Protein AF-A0A960B5H7-F1 (afdb_monomer)

Foldseek 3Di:
DPPLQWFFKKWFDCLLADPPPPQATEMETEGQDDCLQDAFLADDPSVLVVCVVVVQVVDSYDYGYGYPVADSAALVTFKMATQAGPVPGGPPVVVVCSVVRNRDSVRIHGDDLVRRLVRLVVRLVSLVVQLVVLVVCLPPPVSQVVQDDPNGGSVSNNVSSVCSNVVSVVSNVVSD

pLDDT: mean 91.66, std 9.17, range [38.19, 98.62]

Secondary structure (DSSP, 8-state):
----SEEEEEEEGGGGT-GGG-SSEEEEEEESS-TTTS-TT---HHHHHHHHHHTGGGTTEEEEEEETTS-S--SS---EEEEEETTTEE-HHHHHHHHTT---GGG-B---HHHHHHHHHHHHHHHHHHHHHHHHHTT-HHHHHHS-BTTB-HHHHHHHHHHHHHHHHHHHHTT-

Sequence (176 aa):
MTSRPLSELWVGGDLLDRAEQIEWAVVVVRVDVPADELPYLALHPAVAACESFLRLDKRPIDARWRSQGVPAWDHQVRRVARVWSAKTGPDELLLRHLHNDTVSDTMIETPTTAELLEYLTDGLPRAQRHLSEVLDGYWDADWRRAHRGYGIQPEHHLWRAAEAVRSMREALGGLA

Mean predicted aligned error: 4.27 Å

Structure (mmCIF, N/CA/C/O backbone):
data_AF-A0A960B5H7-F1
#
_entry.id   AF-A0A960B5H7-F1
#
loop_
_atom_site.group_PDB
_atom_site.id
_atom_site.type_symbol
_atom_site.label_atom_id
_atom_site.label_alt_id
_atom_site.label_comp_id
_atom_site.label_asym_id
_atom_site.label_entity_id
_atom_site.label_seq_id
_atom_site.pdbx_PDB_ins_code
_atom_site.Cartn_x
_atom_site.Cartn_y
_atom_site.Cartn_z
_atom_site.occupancy
_atom_site.B_iso_or_equiv
_atom_site.auth_seq_id
_atom_site.auth_comp_id
_atom_site.auth_asym_id
_atom_site.auth_atom_id
_atom_site.pdbx_PDB_model_num
ATOM 1 N N . MET A 1 1 ? 25.076 2.780 12.059 1.00 38.19 1 MET A N 1
ATOM 2 C CA . MET A 1 1 ? 23.747 2.168 12.274 1.00 38.19 1 MET A CA 1
ATOM 3 C C . MET A 1 1 ? 23.039 2.155 10.937 1.00 38.19 1 MET A C 1
ATOM 5 O O . MET A 1 1 ? 22.761 3.222 10.413 1.00 38.19 1 MET A O 1
ATOM 9 N N . THR A 1 2 ? 22.846 0.984 10.341 1.00 44.81 2 THR A N 1
ATOM 10 C CA . THR A 1 2 ? 22.060 0.820 9.113 1.00 44.81 2 THR A CA 1
ATOM 11 C C . THR A 1 2 ? 20.632 1.264 9.415 1.00 44.81 2 THR A C 1
ATOM 13 O O . THR A 1 2 ? 19.969 0.646 10.249 1.00 44.81 2 THR A O 1
ATOM 16 N N . SER A 1 3 ? 20.200 2.379 8.818 1.00 53.12 3 SER A N 1
ATOM 17 C CA . SER A 1 3 ? 18.810 2.834 8.890 1.00 53.12 3 SER A CA 1
ATOM 18 C C . SER A 1 3 ? 17.919 1.671 8.460 1.00 53.12 3 SER A C 1
ATOM 20 O O . SER A 1 3 ? 18.123 1.104 7.386 1.00 53.12 3 SER A O 1
ATOM 22 N N . ARG A 1 4 ? 17.013 1.229 9.335 1.00 67.19 4 ARG A N 1
ATOM 23 C CA . ARG A 1 4 ? 16.067 0.168 8.991 1.00 67.19 4 ARG A CA 1
ATOM 24 C C . ARG A 1 4 ? 15.010 0.815 8.100 1.00 67.19 4 ARG A C 1
ATOM 26 O O . ARG A 1 4 ? 14.369 1.744 8.576 1.00 67.19 4 ARG A O 1
ATOM 33 N N . PRO A 1 5 ? 14.799 0.343 6.860 1.00 84.44 5 PRO A N 1
ATOM 34 C CA . PRO A 1 5 ? 13.867 1.002 5.955 1.00 84.44 5 PRO A CA 1
ATOM 35 C C . PRO A 1 5 ? 12.409 0.862 6.404 1.00 84.44 5 PRO A C 1
ATOM 37 O O . PRO A 1 5 ? 11.555 1.513 5.834 1.00 84.44 5 PRO A O 1
ATOM 40 N N . LEU A 1 6 ? 12.091 0.045 7.412 1.00 91.88 6 LEU A N 1
ATOM 41 C CA . LEU A 1 6 ? 10.744 -0.076 7.965 1.00 91.88 6 LEU A CA 1
ATOM 42 C C . LEU A 1 6 ? 10.362 1.162 8.797 1.00 91.88 6 LEU A C 1
ATOM 44 O O . LEU A 1 6 ? 10.953 1.396 9.853 1.00 91.88 6 LEU A O 1
ATOM 48 N N . SER A 1 7 ? 9.334 1.895 8.367 1.00 93.75 7 SER A N 1
ATOM 49 C CA . SER A 1 7 ? 8.837 3.080 9.073 1.00 93.75 7 SER A CA 1
ATOM 50 C C . SER A 1 7 ? 7.588 2.797 9.904 1.00 93.75 7 SER A C 1
ATOM 52 O O . SER A 1 7 ? 7.521 3.236 11.054 1.00 93.75 7 SER A O 1
ATOM 54 N N . GLU A 1 8 ? 6.627 2.031 9.379 1.00 96.38 8 GLU A N 1
ATOM 55 C CA . GLU A 1 8 ? 5.377 1.695 10.076 1.00 96.38 8 GLU A CA 1
ATOM 56 C C . GLU A 1 8 ? 4.821 0.321 9.673 1.00 96.38 8 GLU A C 1
ATOM 58 O O . GLU A 1 8 ? 5.058 -0.161 8.563 1.00 96.38 8 GLU A O 1
ATOM 63 N N . LEU A 1 9 ? 4.031 -0.277 10.571 1.00 96.38 9 LEU A N 1
ATOM 64 C CA . LEU A 1 9 ? 3.212 -1.458 10.302 1.00 96.38 9 LEU A CA 1
ATOM 65 C C . LEU A 1 9 ? 1.753 -1.158 10.623 1.00 96.38 9 LEU A C 1
ATOM 67 O O . LEU A 1 9 ? 1.427 -0.597 11.673 1.00 96.38 9 LEU A O 1
ATOM 71 N N . TRP A 1 10 ? 0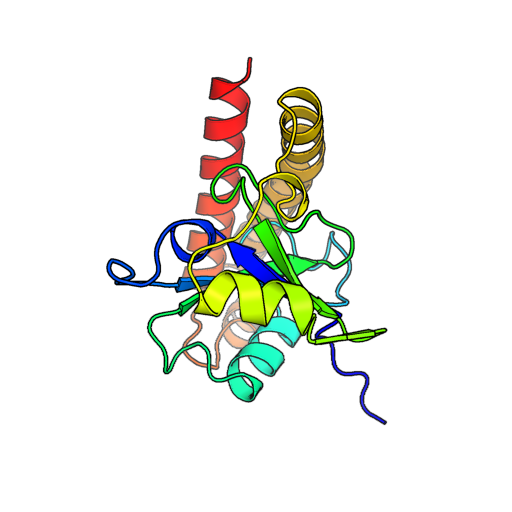.890 -1.590 9.719 1.00 97.56 10 TRP A N 1
ATOM 72 C CA . TRP A 1 10 ? -0.547 -1.408 9.783 1.00 97.56 10 TRP A CA 1
ATOM 73 C C . TRP A 1 10 ? -1.239 -2.739 9.514 1.00 97.56 10 TRP A C 1
ATOM 75 O O . TRP A 1 10 ? -0.715 -3.584 8.789 1.00 97.56 10 TRP A O 1
ATOM 85 N N . VAL A 1 11 ? -2.424 -2.915 10.080 1.00 95.75 11 VAL A N 1
ATOM 86 C CA . VAL A 1 11 ? -3.305 -4.054 9.803 1.00 95.75 11 VAL A CA 1
ATOM 87 C C . VAL A 1 11 ? -4.558 -3.561 9.097 1.00 95.75 11 VAL A C 1
ATOM 89 O O . VAL A 1 11 ? -4.970 -2.422 9.310 1.00 95.75 11 VAL A O 1
ATOM 92 N N . GLY A 1 12 ? -5.154 -4.400 8.258 1.00 93.12 12 GLY A N 1
ATOM 93 C CA . GLY A 1 12 ? -6.392 -4.084 7.553 1.00 93.12 12 GLY A CA 1
ATOM 94 C C . GLY A 1 12 ? -7.246 -5.318 7.294 1.00 93.12 12 GLY A C 1
ATOM 95 O O . GLY A 1 12 ? -6.880 -6.435 7.665 1.00 93.12 12 GLY A O 1
ATOM 96 N N . GLY A 1 13 ? -8.384 -5.101 6.635 1.00 83.19 13 GLY A N 1
ATOM 97 C CA . GLY A 1 13 ? -9.346 -6.163 6.329 1.00 83.19 13 GLY A CA 1
ATOM 98 C C . GLY A 1 13 ? -9.932 -6.794 7.593 1.00 83.19 13 GLY A C 1
ATOM 99 O O . GLY A 1 13 ? -10.134 -6.107 8.594 1.00 83.19 13 GLY A O 1
ATOM 100 N N . ASP A 1 14 ? -10.149 -8.106 7.546 1.00 83.94 14 ASP A N 1
ATOM 101 C CA . ASP A 1 14 ? -10.864 -8.869 8.579 1.00 83.94 14 ASP A CA 1
ATOM 102 C C . ASP A 1 14 ? -10.177 -8.841 9.958 1.00 83.94 14 ASP A C 1
ATOM 104 O O . ASP A 1 14 ? -10.828 -9.062 10.978 1.00 83.94 14 ASP A O 1
ATOM 108 N N . LEU A 1 15 ? -8.880 -8.493 10.015 1.00 87.62 15 LEU A N 1
ATOM 109 C CA . LEU A 1 15 ? -8.152 -8.262 11.272 1.00 87.62 15 LEU A CA 1
ATOM 110 C C . LEU A 1 15 ? -8.742 -7.138 12.124 1.00 87.62 15 LEU A C 1
ATOM 112 O O . LEU A 1 15 ? -8.498 -7.112 13.326 1.00 87.62 15 LEU A O 1
ATOM 116 N N . LEU A 1 16 ? -9.469 -6.200 11.517 1.00 89.81 16 LEU A N 1
ATOM 117 C CA . LEU A 1 16 ? -10.109 -5.097 12.231 1.00 89.81 16 LEU A CA 1
ATOM 118 C C . LEU A 1 16 ? -11.497 -5.458 12.770 1.00 89.81 16 LEU A C 1
ATOM 120 O O . LEU A 1 16 ? -12.045 -4.678 13.545 1.00 89.81 16 LEU A O 1
ATOM 124 N N . ASP A 1 17 ? -12.052 -6.603 12.364 1.00 82.50 17 ASP A N 1
ATOM 125 C CA . ASP A 1 17 ? -13.411 -7.009 12.708 1.00 82.50 17 ASP A CA 1
ATOM 126 C C . ASP A 1 17 ? -13.406 -8.121 13.775 1.00 82.50 17 ASP A C 1
ATOM 128 O O . ASP A 1 17 ? -13.510 -7.816 14.962 1.00 82.50 17 ASP A O 1
ATOM 132 N N . ARG A 1 18 ? -13.291 -9.404 13.394 1.00 69.69 18 ARG A N 1
ATOM 133 C CA . ARG A 1 18 ? -13.278 -10.538 14.342 1.00 69.69 18 ARG A CA 1
ATOM 134 C C . ARG A 1 18 ? -12.198 -11.559 14.011 1.00 69.69 18 ARG A C 1
ATOM 136 O O . ARG A 1 18 ? -12.216 -12.162 12.938 1.00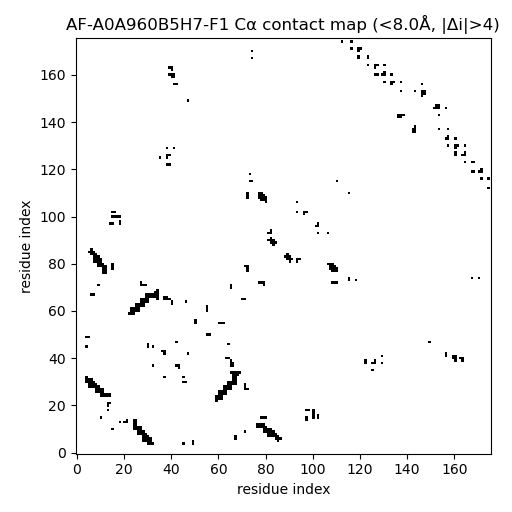 69.69 18 ARG A O 1
ATOM 143 N N . ALA A 1 19 ? -11.317 -11.825 14.974 1.00 64.31 19 ALA A N 1
ATOM 144 C CA . ALA A 1 19 ? -10.147 -12.680 14.782 1.00 64.31 19 ALA A CA 1
ATOM 145 C C . ALA A 1 19 ? -10.465 -14.161 14.480 1.00 64.31 19 ALA A C 1
ATOM 147 O O . ALA A 1 19 ? -9.658 -14.844 13.850 1.00 64.31 19 ALA A O 1
ATOM 148 N N . GLU A 1 20 ? -11.635 -14.668 14.887 1.00 64.75 20 GLU A N 1
ATOM 149 C CA . GLU A 1 20 ? -12.000 -16.092 14.761 1.00 64.75 20 GLU A CA 1
ATOM 150 C C . GLU A 1 20 ? -12.202 -16.585 13.310 1.00 64.75 20 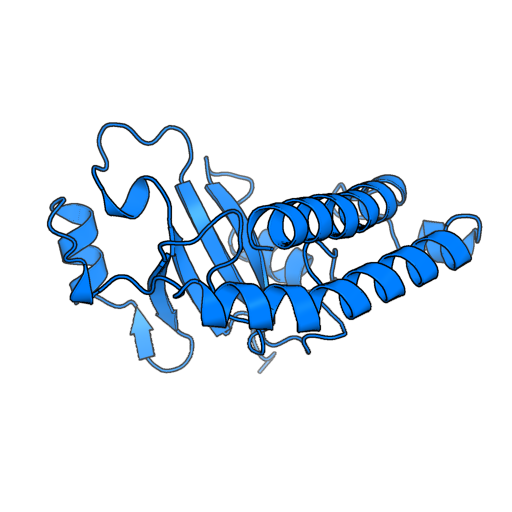GLU A C 1
ATOM 152 O O . GLU A 1 20 ? -12.364 -17.786 13.096 1.00 64.75 20 GLU A O 1
ATOM 157 N N . GLN A 1 21 ? -12.186 -15.696 12.307 1.00 64.19 21 GLN A N 1
ATOM 158 C CA . GLN A 1 21 ? -12.490 -16.025 10.901 1.00 64.19 21 GLN A CA 1
ATOM 159 C C . GLN A 1 21 ? -11.341 -15.748 9.916 1.00 64.19 21 GLN A C 1
ATOM 161 O O . GLN A 1 21 ? -11.541 -15.795 8.704 1.00 64.19 21 GLN A O 1
ATOM 166 N N . ILE A 1 22 ? -10.131 -15.475 10.407 1.00 72.44 22 ILE A N 1
ATOM 167 C CA . ILE A 1 22 ? -9.050 -14.965 9.556 1.00 72.44 22 ILE A CA 1
ATOM 168 C C . ILE A 1 22 ? -8.236 -16.111 8.953 1.00 72.44 22 ILE A C 1
ATOM 170 O O . ILE A 1 22 ? -7.387 -16.710 9.614 1.00 72.44 22 ILE A O 1
ATOM 174 N N . GLU A 1 23 ? -8.463 -16.383 7.668 1.00 79.31 23 GLU A N 1
ATOM 175 C CA . GLU A 1 23 ? -7.615 -17.288 6.882 1.00 79.31 23 GLU A CA 1
ATOM 176 C C . GLU A 1 23 ? -6.290 -16.614 6.489 1.00 79.31 23 GLU A C 1
ATOM 178 O O . GLU A 1 23 ? -5.235 -17.244 6.543 1.00 79.31 23 GLU A O 1
ATOM 183 N N . TRP A 1 24 ? -6.343 -15.321 6.147 1.00 84.31 24 TRP A N 1
ATOM 184 C CA . TRP A 1 24 ? -5.191 -14.501 5.774 1.00 84.31 24 TRP A CA 1
ATOM 185 C C . TRP A 1 24 ? -5.277 -13.110 6.400 1.00 84.31 24 TRP A C 1
ATOM 187 O O . TRP A 1 24 ? -6.274 -12.406 6.271 1.00 84.31 24 TRP A O 1
ATOM 197 N N . ALA A 1 25 ? -4.198 -12.693 7.053 1.00 88.50 25 ALA A N 1
ATOM 198 C CA . ALA A 1 25 ? -4.057 -11.369 7.640 1.00 88.50 25 ALA A CA 1
ATOM 199 C C . ALA A 1 25 ? -3.540 -10.364 6.603 1.00 88.50 25 ALA A C 1
ATOM 201 O O . ALA A 1 25 ? -2.470 -10.570 6.033 1.00 88.50 25 ALA A O 1
ATOM 202 N N . VAL A 1 26 ? -4.232 -9.240 6.403 1.00 93.00 26 VAL A N 1
ATOM 203 C CA . VAL A 1 26 ? -3.705 -8.139 5.582 1.00 93.00 26 VAL A CA 1
ATOM 204 C C . VAL A 1 26 ? -2.839 -7.234 6.449 1.00 93.00 26 VAL A C 1
ATOM 206 O O . VAL A 1 26 ? -3.313 -6.630 7.414 1.00 93.00 26 VAL A O 1
ATOM 209 N N . VAL A 1 27 ? -1.563 -7.118 6.086 1.00 95.06 27 VAL A N 1
ATOM 210 C CA . VAL A 1 27 ? -0.603 -6.237 6.761 1.00 95.06 27 VAL A CA 1
ATOM 211 C C . VAL A 1 27 ? -0.050 -5.252 5.748 1.00 95.06 27 VAL A C 1
ATOM 213 O O . VAL A 1 27 ? 0.547 -5.652 4.750 1.00 95.06 27 VAL A O 1
ATOM 216 N N . VAL A 1 28 ? -0.200 -3.958 6.016 1.00 96.56 28 VAL A N 1
ATOM 217 C CA . VAL A 1 28 ? 0.435 -2.914 5.211 1.00 96.56 28 VAL A CA 1
ATOM 218 C C . VAL A 1 28 ? 1.747 -2.510 5.872 1.00 96.56 28 VAL A C 1
ATOM 220 O O . VAL A 1 28 ? 1.797 -2.140 7.046 1.00 96.56 28 VAL A O 1
ATOM 223 N N . VAL A 1 29 ? 2.826 -2.581 5.100 1.00 95.88 29 VAL A N 1
ATOM 224 C CA . VAL A 1 29 ? 4.184 -2.278 5.542 1.00 95.88 29 VAL A CA 1
ATOM 225 C C . VAL A 1 29 ? 4.661 -1.016 4.840 1.00 95.88 29 VAL A C 1
ATOM 227 O O . VAL A 1 29 ? 4.842 -1.008 3.619 1.00 95.88 29 VAL A O 1
ATOM 230 N N . ARG A 1 30 ? 4.880 0.055 5.609 1.00 95.75 30 ARG A N 1
ATOM 231 C CA . ARG A 1 30 ? 5.425 1.305 5.074 1.00 95.75 30 ARG A CA 1
ATOM 232 C C . ARG A 1 30 ? 6.934 1.318 5.231 1.00 95.75 30 ARG A C 1
ATOM 234 O O . ARG A 1 30 ? 7.462 1.014 6.303 1.00 95.75 30 ARG A O 1
ATOM 241 N N . VAL A 1 31 ? 7.616 1.668 4.147 1.00 95.00 31 VAL A N 1
ATOM 242 C CA . VAL A 1 31 ? 9.071 1.770 4.099 1.00 95.00 31 VAL A CA 1
ATOM 243 C C . VAL A 1 31 ? 9.525 3.177 3.724 1.00 95.00 31 VAL A C 1
ATOM 245 O O . VAL A 1 31 ? 8.864 3.871 2.952 1.00 95.00 31 VAL A O 1
ATOM 248 N N . ASP A 1 32 ? 10.661 3.593 4.269 1.00 92.81 32 ASP A N 1
ATOM 249 C CA . ASP A 1 32 ? 11.349 4.850 3.978 1.00 92.81 32 ASP A CA 1
ATOM 250 C C . ASP A 1 32 ? 12.061 4.765 2.618 1.00 92.81 32 ASP A C 1
ATOM 252 O O . ASP A 1 32 ? 13.280 4.657 2.507 1.00 92.81 32 ASP A O 1
ATOM 256 N N . VAL A 1 33 ? 11.243 4.696 1.570 1.00 92.62 33 VAL A N 1
ATOM 257 C CA . VAL A 1 33 ? 11.625 4.725 0.156 1.00 92.62 33 VAL A CA 1
ATOM 258 C C . VAL A 1 33 ? 10.764 5.800 -0.506 1.00 92.62 33 VAL A C 1
ATOM 260 O O . VAL A 1 33 ? 9.561 5.831 -0.223 1.00 92.62 33 VAL A O 1
ATOM 263 N N . PRO A 1 34 ? 11.308 6.680 -1.363 1.00 91.94 34 PRO A N 1
ATOM 264 C CA . PRO A 1 34 ? 10.514 7.682 -2.0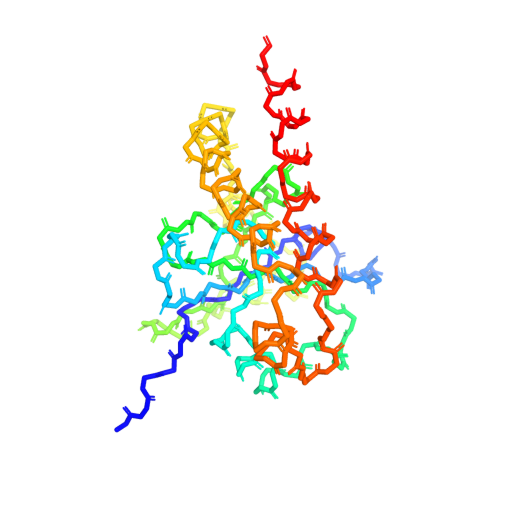70 1.00 91.94 34 PRO A CA 1
ATOM 265 C C . PRO A 1 34 ? 9.351 7.071 -2.864 1.00 91.94 34 PRO A C 1
ATOM 267 O O . PRO A 1 34 ? 9.460 5.979 -3.418 1.00 91.94 34 PRO A O 1
ATOM 270 N N . ALA A 1 35 ? 8.229 7.788 -2.951 1.00 91.06 35 ALA A N 1
ATOM 271 C CA . ALA A 1 35 ? 7.026 7.306 -3.639 1.00 91.06 35 ALA A CA 1
ATOM 272 C C . ALA A 1 35 ? 7.258 6.988 -5.128 1.00 91.06 35 ALA A C 1
ATOM 274 O O . ALA A 1 35 ? 6.631 6.078 -5.661 1.00 91.06 35 ALA A O 1
ATOM 275 N N . ASP A 1 36 ? 8.169 7.710 -5.788 1.00 90.62 36 ASP A N 1
ATOM 276 C CA . ASP A 1 36 ? 8.526 7.461 -7.190 1.00 90.62 36 ASP A CA 1
ATOM 277 C C . ASP A 1 36 ? 9.400 6.211 -7.382 1.00 90.62 36 ASP A C 1
ATOM 279 O O . ASP A 1 36 ? 9.385 5.627 -8.459 1.00 90.62 36 ASP A O 1
ATOM 283 N N . GLU A 1 37 ? 10.111 5.764 -6.342 1.00 92.00 37 GLU A N 1
ATOM 284 C CA . GLU A 1 37 ? 10.932 4.542 -6.367 1.00 92.00 37 GLU A CA 1
ATOM 285 C C . GLU A 1 37 ? 10.140 3.292 -5.949 1.00 92.00 37 GLU A C 1
ATOM 287 O O . GLU A 1 37 ? 10.544 2.163 -6.235 1.00 92.00 37 GLU A O 1
ATOM 292 N N . LEU A 1 38 ? 8.992 3.478 -5.287 1.00 95.62 38 LEU A N 1
ATOM 293 C CA . LEU A 1 38 ? 8.079 2.405 -4.891 1.00 95.62 38 LEU A CA 1
ATOM 294 C C . LEU A 1 38 ? 6.623 2.730 -5.280 1.00 95.62 38 LEU A C 1
ATOM 296 O O . LEU A 1 38 ? 5.774 2.924 -4.399 1.00 95.62 38 LEU A O 1
ATOM 300 N N . PRO A 1 39 ? 6.308 2.785 -6.589 1.00 95.88 39 PRO A N 1
ATOM 301 C CA . PRO A 1 39 ? 4.929 2.897 -7.042 1.00 95.88 39 PRO A CA 1
ATOM 302 C C . PRO A 1 39 ? 4.120 1.642 -6.675 1.00 95.88 39 PRO A C 1
ATOM 304 O O . PRO A 1 39 ? 4.655 0.614 -6.251 1.00 95.88 39 PRO A O 1
ATOM 307 N N . TYR A 1 40 ? 2.794 1.724 -6.812 1.00 96.75 40 TYR A N 1
ATOM 308 C CA . TYR A 1 40 ? 1.879 0.648 -6.422 1.00 96.75 40 TYR A CA 1
ATOM 309 C C . TYR A 1 40 ? 2.290 -0.709 -7.034 1.00 96.75 40 TYR A C 1
ATOM 311 O O . TYR A 1 40 ? 2.516 -0.813 -8.234 1.00 96.75 40 TYR A O 1
ATOM 319 N N . LEU A 1 41 ? 2.403 -1.741 -6.185 1.00 96.12 41 LEU A N 1
ATOM 320 C CA . LEU A 1 41 ? 2.860 -3.115 -6.486 1.00 96.12 41 LEU A CA 1
ATOM 321 C C . LEU A 1 41 ? 4.298 -3.284 -7.008 1.00 96.12 41 LEU A C 1
ATOM 323 O O . LEU A 1 41 ? 4.703 -4.435 -7.214 1.00 96.12 41 LEU A O 1
ATOM 327 N N . ALA A 1 42 ? 5.077 -2.213 -7.155 1.00 95.38 42 ALA A N 1
ATOM 328 C CA . ALA A 1 42 ? 6.465 -2.305 -7.590 1.00 95.38 42 ALA A CA 1
ATOM 329 C C . ALA A 1 42 ? 7.314 -3.153 -6.631 1.00 95.38 42 ALA A C 1
ATOM 331 O O . ALA A 1 42 ? 7.081 -3.210 -5.420 1.00 95.38 42 ALA A O 1
ATOM 332 N N . LEU A 1 43 ? 8.312 -3.826 -7.196 1.00 92.75 43 LEU A N 1
ATOM 333 C CA . LEU A 1 43 ? 9.309 -4.576 -6.440 1.00 92.75 43 LEU A CA 1
ATOM 334 C C . LEU A 1 43 ? 10.527 -3.685 -6.217 1.00 92.75 43 LEU A C 1
ATOM 336 O O . LEU A 1 43 ? 11.014 -3.064 -7.158 1.00 92.75 43 LEU A O 1
ATOM 340 N N . HIS A 1 44 ? 11.034 -3.656 -4.986 1.00 91.25 44 HIS A N 1
ATOM 341 C CA . HIS A 1 44 ? 12.159 -2.804 -4.610 1.00 91.25 44 HIS A CA 1
ATOM 342 C C . HIS A 1 44 ? 13.141 -3.553 -3.691 1.00 91.25 44 HIS A C 1
ATOM 344 O O . HIS A 1 44 ? 12.695 -4.281 -2.797 1.00 91.25 44 HIS A O 1
ATOM 350 N N . PRO A 1 45 ? 14.470 -3.372 -3.824 1.00 86.44 45 PRO A N 1
ATOM 351 C CA . PRO A 1 45 ? 15.451 -4.073 -2.988 1.00 86.44 45 PRO A CA 1
ATOM 352 C C . PRO A 1 45 ? 15.258 -3.862 -1.479 1.00 86.44 45 PRO A C 1
ATOM 354 O O . PRO A 1 45 ? 15.414 -4.798 -0.697 1.00 86.44 45 PRO A O 1
ATOM 357 N N . ALA A 1 46 ? 14.862 -2.654 -1.058 1.00 86.06 46 ALA A N 1
ATOM 358 C CA . ALA A 1 46 ? 14.572 -2.375 0.353 1.00 86.06 46 ALA A CA 1
ATOM 359 C C . ALA A 1 46 ? 13.370 -3.182 0.880 1.00 86.06 46 ALA A C 1
ATOM 361 O O . ALA A 1 46 ? 13.379 -3.611 2.032 1.00 86.06 46 ALA A O 1
ATOM 362 N N . VAL A 1 47 ? 12.369 -3.433 0.027 1.00 89.75 47 VAL A N 1
ATOM 363 C CA . VAL A 1 47 ? 11.217 -4.284 0.353 1.00 89.75 47 VAL A CA 1
ATOM 364 C C . VAL A 1 47 ? 11.667 -5.731 0.534 1.00 89.75 47 VAL A C 1
ATOM 366 O O . VAL A 1 47 ? 11.378 -6.315 1.572 1.00 89.75 47 VAL A O 1
ATOM 369 N N . ALA A 1 48 ? 12.459 -6.273 -0.396 1.00 85.12 48 ALA A N 1
ATOM 370 C CA . ALA A 1 48 ? 12.982 -7.639 -0.289 1.00 85.12 48 ALA A CA 1
ATOM 371 C C . ALA A 1 48 ? 13.836 -7.845 0.981 1.00 85.12 48 ALA A C 1
ATOM 373 O O . ALA A 1 48 ? 13.733 -8.872 1.656 1.00 85.12 48 ALA A O 1
ATOM 374 N N . ALA A 1 49 ? 14.647 -6.848 1.354 1.00 82.88 49 ALA A N 1
ATOM 375 C CA . ALA A 1 49 ? 15.422 -6.878 2.593 1.00 82.88 49 ALA A CA 1
ATOM 376 C C . ALA A 1 49 ? 14.523 -6.881 3.846 1.00 82.88 49 ALA A C 1
ATOM 378 O O . ALA A 1 49 ? 14.761 -7.660 4.774 1.00 82.88 49 ALA A O 1
ATOM 379 N N . CYS A 1 50 ? 13.476 -6.048 3.872 1.00 86.88 50 CYS A N 1
ATOM 380 C CA . CYS A 1 50 ? 12.484 -6.048 4.950 1.00 86.88 50 CYS A CA 1
ATOM 381 C C . CYS A 1 50 ? 11.717 -7.369 5.028 1.00 86.88 50 CYS A C 1
ATOM 383 O O . CYS A 1 50 ? 11.531 -7.899 6.121 1.00 86.88 50 CYS A O 1
ATOM 385 N N . GLU A 1 51 ? 11.286 -7.911 3.892 1.00 86.12 51 GLU A N 1
ATOM 386 C CA . GLU A 1 51 ? 10.537 -9.163 3.813 1.00 86.12 51 GLU A CA 1
ATOM 387 C C . GLU A 1 51 ? 11.341 -10.324 4.402 1.00 86.12 51 GLU A C 1
ATOM 389 O O . GLU A 1 51 ? 10.842 -11.043 5.269 1.00 86.12 51 GLU A O 1
ATOM 394 N N . SER A 1 52 ? 12.626 -10.432 4.044 1.00 83.31 52 SER A N 1
ATOM 395 C CA . SER A 1 52 ? 13.525 -11.441 4.612 1.00 83.31 52 SER A CA 1
ATOM 396 C C . SER A 1 52 ? 13.697 -11.302 6.128 1.00 83.31 52 SER A C 1
ATOM 398 O O . SER A 1 52 ? 13.860 -12.312 6.815 1.00 83.31 52 SER A O 1
ATOM 400 N N . PHE A 1 53 ? 13.702 -10.076 6.657 1.00 84.38 53 PHE A N 1
ATOM 401 C CA . PHE A 1 53 ? 13.854 -9.825 8.091 1.00 84.38 53 PHE A CA 1
ATOM 402 C C . PHE A 1 53 ? 12.567 -10.127 8.869 1.00 84.38 53 PHE A C 1
ATOM 404 O O . PHE A 1 53 ? 12.616 -10.759 9.924 1.00 84.38 53 PHE A O 1
ATOM 411 N N . LEU A 1 54 ? 11.417 -9.699 8.343 1.00 86.75 54 LEU A N 1
ATOM 412 C CA . LEU A 1 54 ? 10.109 -9.874 8.977 1.00 86.75 54 LEU A CA 1
ATOM 413 C C . LEU A 1 54 ? 9.551 -11.293 8.802 1.00 86.75 54 LEU A C 1
ATOM 415 O O . LEU A 1 54 ? 8.708 -11.713 9.593 1.00 86.75 54 LEU A O 1
ATOM 419 N N . ARG A 1 55 ? 10.034 -12.040 7.798 1.00 87.44 55 ARG A N 1
ATOM 420 C CA . ARG A 1 55 ? 9.609 -13.412 7.472 1.00 87.44 55 ARG A CA 1
ATOM 421 C C . ARG A 1 55 ? 8.093 -13.527 7.272 1.00 87.44 55 ARG A C 1
ATOM 423 O O . ARG A 1 55 ? 7.482 -14.516 7.688 1.00 87.44 55 ARG A O 1
ATOM 430 N N . LEU A 1 56 ? 7.487 -12.495 6.678 1.00 84.12 56 LEU A N 1
ATOM 431 C CA . LEU A 1 56 ? 6.038 -12.437 6.436 1.00 84.12 56 LEU A CA 1
ATOM 432 C C . LEU A 1 56 ? 5.589 -13.554 5.487 1.00 84.12 56 LEU A C 1
ATOM 434 O O . LEU A 1 56 ? 4.522 -14.124 5.680 1.00 84.12 56 LEU A O 1
ATOM 438 N N . ASP A 1 57 ? 6.465 -13.963 4.569 1.00 79.69 57 ASP A N 1
ATOM 439 C CA . ASP A 1 57 ? 6.293 -15.091 3.649 1.00 79.69 57 ASP A CA 1
ATOM 440 C C . ASP A 1 57 ? 6.151 -16.461 4.347 1.00 79.69 57 ASP A C 1
ATOM 442 O O . ASP A 1 57 ? 5.815 -17.460 3.710 1.00 79.69 57 ASP A O 1
ATOM 446 N N . LYS A 1 58 ? 6.439 -16.547 5.654 1.00 84.81 58 LYS A N 1
ATOM 447 C CA . LYS A 1 58 ? 6.299 -17.770 6.469 1.00 84.81 58 LYS A CA 1
ATOM 448 C C . LYS A 1 58 ? 5.035 -17.786 7.325 1.00 84.81 58 LYS A C 1
ATOM 450 O O . LYS A 1 58 ? 4.909 -18.637 8.211 1.00 84.81 58 LYS A O 1
ATOM 455 N N . ARG A 1 59 ? 4.125 -16.840 7.108 1.00 84.81 59 ARG A N 1
ATOM 456 C CA . ARG A 1 59 ? 2.866 -16.677 7.840 1.00 84.81 59 ARG A CA 1
ATOM 457 C C . ARG A 1 59 ? 1.715 -16.528 6.841 1.00 84.81 59 ARG A C 1
ATOM 459 O O . ARG A 1 59 ? 1.974 -16.149 5.702 1.00 84.81 59 ARG A O 1
ATOM 466 N N . PRO A 1 60 ? 0.461 -16.794 7.245 1.00 87.75 60 PRO A N 1
ATOM 467 C CA . PRO A 1 60 ? -0.710 -16.489 6.428 1.00 87.75 60 PRO A CA 1
ATOM 468 C C . PRO A 1 60 ? -0.963 -14.971 6.419 1.00 87.75 60 PRO A C 1
ATOM 470 O O . PRO A 1 60 ? -1.955 -14.480 6.950 1.00 87.75 60 PRO A O 1
ATOM 473 N N . ILE A 1 61 ? 0.004 -14.210 5.905 1.00 90.06 61 ILE A N 1
ATOM 474 C CA . ILE A 1 61 ? -0.010 -12.752 5.844 1.00 90.06 61 ILE A CA 1
ATOM 475 C C . ILE A 1 61 ? 0.096 -12.332 4.384 1.00 90.06 61 ILE A C 1
ATOM 477 O O . ILE A 1 61 ? 1.057 -12.669 3.695 1.00 90.06 61 ILE A O 1
ATOM 481 N N . ASP A 1 62 ? -0.870 -11.539 3.944 1.00 91.25 62 ASP A N 1
ATOM 482 C CA . ASP A 1 62 ? -0.801 -10.794 2.699 1.00 91.25 62 ASP A CA 1
ATOM 483 C C . ASP A 1 62 ? -0.154 -9.427 2.969 1.00 91.25 62 ASP A C 1
ATOM 485 O O . ASP A 1 62 ? -0.787 -8.485 3.459 1.00 91.25 62 ASP A O 1
ATOM 489 N N . ALA A 1 63 ? 1.153 -9.348 2.710 1.00 92.62 63 ALA A N 1
ATOM 490 C CA . ALA A 1 63 ? 1.953 -8.153 2.947 1.00 92.62 63 ALA A CA 1
ATOM 491 C C . ALA A 1 63 ? 1.834 -7.156 1.781 1.00 92.62 63 ALA A C 1
ATOM 493 O O . ALA A 1 63 ? 2.251 -7.418 0.648 1.00 92.62 63 ALA A O 1
ATOM 494 N N . ARG A 1 64 ? 1.326 -5.959 2.075 1.00 94.12 64 ARG A N 1
ATOM 495 C CA . ARG A 1 64 ? 1.171 -4.856 1.121 1.00 94.12 64 ARG A CA 1
ATOM 496 C C . ARG A 1 64 ? 2.223 -3.783 1.390 1.00 94.12 64 ARG A C 1
ATOM 498 O O . ARG A 1 64 ? 2.184 -3.096 2.402 1.00 94.12 64 ARG A O 1
ATOM 505 N N . TRP A 1 65 ? 3.173 -3.626 0.475 1.00 94.75 65 TRP A N 1
ATOM 506 C CA . TRP A 1 65 ? 4.298 -2.699 0.637 1.00 94.75 65 TRP A CA 1
ATOM 507 C C . TRP A 1 65 ? 3.985 -1.307 0.086 1.00 94.75 65 TRP A C 1
ATOM 509 O O . TRP A 1 65 ? 3.445 -1.177 -1.018 1.00 94.75 65 TRP A O 1
ATOM 519 N N . ARG A 1 66 ? 4.328 -0.261 0.843 1.00 95.25 66 ARG A N 1
ATOM 520 C CA . ARG A 1 66 ? 4.058 1.142 0.491 1.00 95.25 66 ARG A CA 1
ATOM 521 C C . ARG A 1 66 ? 5.229 2.044 0.864 1.00 95.25 66 ARG A C 1
ATOM 523 O O . ARG A 1 66 ? 5.936 1.795 1.835 1.00 95.25 66 ARG A O 1
ATOM 530 N N . SER A 1 67 ? 5.400 3.126 0.115 1.00 95.06 67 SER A N 1
ATOM 531 C CA . SER A 1 67 ? 6.291 4.219 0.510 1.00 95.06 67 SER A CA 1
ATOM 532 C C . SER A 1 67 ? 5.724 4.960 1.729 1.00 95.06 67 SER A C 1
ATOM 534 O O . SER A 1 67 ? 4.511 5.123 1.864 1.00 95.06 67 SER A O 1
ATOM 536 N N . GLN A 1 68 ? 6.593 5.482 2.595 1.00 92.19 68 GLN A N 1
ATOM 537 C CA . GLN A 1 68 ? 6.221 6.384 3.688 1.00 92.19 68 GLN A CA 1
ATOM 538 C C . GLN A 1 68 ? 5.596 7.705 3.192 1.00 92.19 68 GLN A C 1
ATOM 540 O O . GLN A 1 68 ? 4.944 8.402 3.962 1.00 92.19 68 GLN A O 1
ATOM 545 N N . GLY A 1 69 ? 5.763 8.069 1.919 1.00 90.69 69 GLY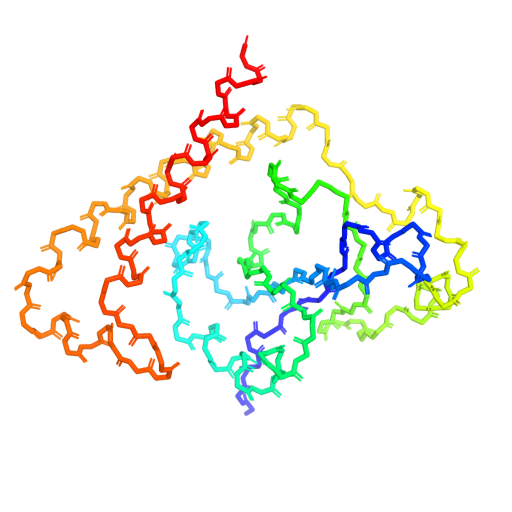 A N 1
ATOM 546 C CA . GLY A 1 69 ? 5.091 9.232 1.330 1.00 90.69 69 GLY A CA 1
ATOM 547 C C . GLY A 1 69 ? 3.645 8.968 0.901 1.00 90.69 69 GLY A C 1
ATOM 548 O O . GLY A 1 69 ? 2.955 9.898 0.505 1.00 90.69 69 GLY A O 1
ATOM 549 N N . VAL A 1 70 ? 3.189 7.714 0.958 1.00 94.50 70 VAL A N 1
ATOM 550 C CA . VAL A 1 70 ? 1.885 7.267 0.445 1.00 94.50 70 VAL A CA 1
ATOM 551 C C . VAL A 1 70 ? 1.009 6.792 1.610 1.00 94.50 70 VAL A C 1
ATOM 553 O O . VAL A 1 70 ? 1.569 6.227 2.559 1.00 94.50 70 VAL A O 1
ATOM 556 N N . PRO A 1 71 ? -0.324 6.999 1.583 1.00 96.44 71 PRO A N 1
ATOM 557 C CA . PRO A 1 71 ? -1.224 6.473 2.609 1.00 96.44 71 PRO A CA 1
ATOM 558 C C . PRO A 1 71 ? -1.081 4.960 2.829 1.00 96.44 71 PRO A C 1
ATOM 560 O O . PRO A 1 71 ? -0.628 4.220 1.951 1.00 96.44 71 PRO A O 1
ATOM 563 N N . ALA A 1 72 ? -1.446 4.499 4.028 1.00 96.81 72 ALA A N 1
ATOM 564 C CA . ALA A 1 72 ? -1.448 3.071 4.355 1.00 96.81 72 ALA A CA 1
ATOM 565 C C . ALA A 1 72 ? -2.633 2.328 3.712 1.00 96.81 72 ALA A C 1
ATOM 567 O O . ALA A 1 72 ? -2.551 1.125 3.481 1.00 96.81 72 ALA A O 1
ATOM 568 N N . TRP A 1 73 ? -3.718 3.034 3.409 1.00 96.75 73 TRP A N 1
ATOM 569 C CA . TRP 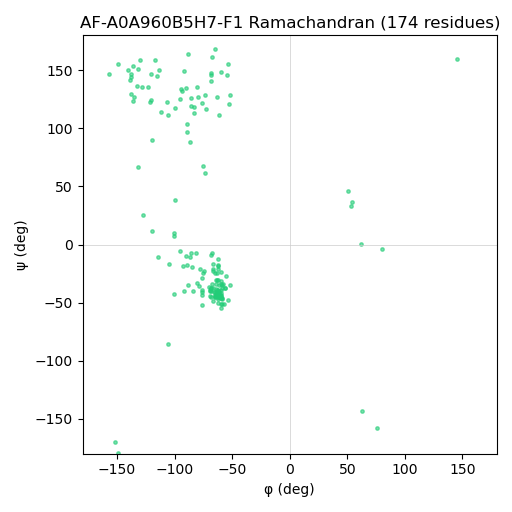A 1 73 ? -4.855 2.503 2.668 1.00 96.75 73 TRP A CA 1
ATOM 570 C C . TRP A 1 73 ? -4.669 2.661 1.152 1.00 96.75 73 TRP A C 1
ATOM 572 O O . TRP A 1 73 ? -3.843 3.439 0.675 1.00 96.75 73 TRP A O 1
ATOM 582 N N . ASP A 1 74 ? -5.467 1.924 0.385 1.00 96.06 74 ASP A N 1
ATOM 583 C CA . ASP A 1 74 ? -5.634 2.082 -1.060 1.00 96.06 74 ASP A CA 1
ATOM 584 C C . ASP A 1 74 ? -7.042 1.629 -1.497 1.00 96.06 74 ASP A C 1
ATOM 586 O O . ASP A 1 74 ? -7.928 1.389 -0.674 1.00 96.06 74 ASP A O 1
ATOM 590 N N . HIS A 1 75 ? -7.280 1.516 -2.805 1.00 95.75 75 HIS A N 1
ATOM 591 C CA . HIS A 1 75 ? -8.576 1.108 -3.352 1.00 95.75 75 HIS A CA 1
ATOM 592 C C . HIS A 1 75 ? -8.972 -0.342 -3.031 1.00 95.75 75 HIS A C 1
ATOM 594 O O . HIS A 1 75 ? -10.170 -0.632 -3.066 1.00 95.75 75 HIS A O 1
ATOM 600 N N . GLN A 1 76 ? -8.011 -1.221 -2.724 1.00 94.56 76 GLN A N 1
ATOM 601 C CA . GLN A 1 76 ? -8.203 -2.617 -2.307 1.00 94.56 76 GLN A CA 1
ATOM 602 C C . GLN A 1 76 ? -8.298 -2.754 -0.779 1.00 94.56 76 GLN A C 1
ATOM 604 O O . GLN A 1 76 ? -9.121 -3.519 -0.286 1.00 94.56 76 GLN A O 1
ATOM 609 N N . VAL A 1 77 ? -7.482 -2.011 -0.025 1.00 94.75 77 VAL A N 1
ATOM 610 C CA . VAL A 1 77 ? -7.421 -2.056 1.444 1.00 94.75 77 VAL A CA 1
ATOM 611 C C . VAL A 1 77 ? -7.761 -0.678 2.001 1.00 94.75 77 VAL A C 1
ATOM 613 O O . VAL A 1 77 ? -6.888 0.163 2.183 1.00 94.75 77 VAL A O 1
ATOM 616 N N . ARG A 1 78 ? -9.049 -0.432 2.257 1.00 94.94 78 ARG A N 1
ATOM 617 C CA . ARG A 1 78 ? -9.542 0.902 2.648 1.00 94.94 78 ARG A CA 1
ATOM 618 C C . ARG A 1 78 ? -9.511 1.158 4.151 1.00 94.94 78 ARG A C 1
ATOM 620 O O . ARG A 1 78 ? -9.285 2.283 4.556 1.00 94.94 78 ARG A O 1
ATOM 627 N N . ARG A 1 79 ? -9.759 0.134 4.968 1.00 95.31 79 ARG A N 1
ATOM 628 C CA . ARG A 1 79 ? -9.779 0.237 6.434 1.00 95.31 79 ARG A CA 1
ATOM 629 C C . ARG A 1 79 ? -8.451 -0.267 6.976 1.00 95.31 79 ARG A C 1
ATOM 631 O O . ARG A 1 79 ? -8.132 -1.441 6.774 1.00 95.31 79 ARG A O 1
ATOM 638 N N . VAL A 1 80 ? -7.690 0.603 7.635 1.00 97.19 80 VAL A N 1
ATOM 639 C CA . VAL A 1 80 ? -6.375 0.264 8.197 1.00 97.19 80 VAL A CA 1
ATOM 640 C C . VAL A 1 80 ? -6.179 0.863 9.586 1.00 97.19 80 VAL A C 1
ATOM 642 O O . VAL A 1 80 ? -6.652 1.956 9.868 1.00 97.19 80 VAL A O 1
ATOM 645 N N . ALA A 1 81 ? -5.445 0.174 10.457 1.00 97.38 81 ALA A N 1
ATOM 646 C CA . ALA A 1 81 ? -5.057 0.688 11.771 1.00 97.38 81 ALA A CA 1
ATOM 647 C C . ALA A 1 81 ? -3.561 0.460 12.023 1.00 97.38 81 ALA A C 1
ATOM 649 O O . ALA A 1 81 ? -3.023 -0.610 11.721 1.00 97.38 81 ALA A O 1
ATOM 650 N N . ARG A 1 82 ? -2.865 1.470 12.559 1.00 97.69 82 ARG A N 1
ATOM 651 C CA . ARG A 1 82 ? -1.410 1.421 12.762 1.00 97.69 82 ARG A CA 1
ATOM 652 C C . ARG A 1 82 ? -1.061 0.706 14.058 1.00 97.69 82 ARG A C 1
ATOM 654 O O . ARG A 1 82 ? -1.272 1.245 15.135 1.00 97.69 82 ARG A O 1
ATOM 661 N N . VAL A 1 83 ? -0.432 -0.459 13.953 1.00 97.00 83 VAL A N 1
ATOM 662 C CA . VAL A 1 83 ? -0.033 -1.274 15.114 1.00 97.00 83 VAL A CA 1
ATOM 663 C C . VAL A 1 83 ? 1.385 -0.988 15.595 1.00 97.00 83 VAL A C 1
ATOM 665 O O . VAL A 1 83 ? 1.734 -1.338 16.720 1.00 97.00 83 VAL A O 1
ATOM 668 N N . TRP A 1 84 ? 2.224 -0.369 14.762 1.00 97.06 84 TRP A N 1
ATOM 669 C CA . TRP A 1 84 ? 3.605 -0.051 15.123 1.00 97.06 84 TRP A CA 1
ATOM 670 C C . TRP A 1 84 ? 4.169 1.099 14.281 1.00 97.06 84 TRP A C 1
ATOM 672 O O . TRP A 1 84 ? 3.873 1.215 13.090 1.00 97.06 84 TRP A O 1
ATOM 682 N N . SER A 1 85 ? 5.043 1.917 14.877 1.00 96.00 85 SER A N 1
ATOM 683 C CA . SER A 1 85 ? 5.885 2.871 14.144 1.00 96.00 85 SER A CA 1
ATOM 684 C C . SER A 1 85 ? 7.325 2.878 14.654 1.00 96.00 85 SER A C 1
ATOM 686 O O . SER A 1 85 ? 7.585 2.638 15.833 1.00 96.00 85 SER A O 1
ATOM 688 N N . ALA A 1 86 ? 8.272 3.255 13.797 1.00 93.31 86 ALA A N 1
ATOM 689 C CA . ALA A 1 86 ? 9.673 3.417 14.182 1.00 93.31 86 ALA A CA 1
ATOM 690 C C . ALA A 1 86 ? 9.886 4.526 15.231 1.00 93.31 86 ALA A C 1
ATOM 692 O O . ALA A 1 86 ? 10.868 4.493 15.970 1.00 93.31 86 ALA A O 1
ATOM 693 N N . LYS A 1 87 ? 8.976 5.509 15.300 1.00 92.38 87 LYS A N 1
ATOM 694 C CA . LYS A 1 87 ? 9.074 6.659 16.214 1.00 92.38 87 LYS A CA 1
ATOM 695 C C . LYS A 1 87 ? 8.541 6.351 17.610 1.00 92.38 87 LYS A C 1
ATOM 697 O O . LYS A 1 87 ? 9.108 6.820 18.589 1.00 92.38 87 LYS A O 1
ATOM 702 N N . THR A 1 88 ? 7.436 5.613 17.692 1.00 94.50 88 THR A N 1
ATOM 703 C CA . THR A 1 88 ? 6.688 5.399 18.943 1.00 94.50 88 THR A CA 1
ATOM 704 C C . THR A 1 88 ? 6.710 3.954 19.427 1.00 94.50 88 THR A C 1
ATOM 706 O O . THR A 1 88 ? 6.305 3.697 20.553 1.00 94.50 88 THR A O 1
ATOM 709 N N . GLY A 1 89 ? 7.186 3.014 18.609 1.00 95.62 89 GLY A N 1
ATOM 710 C CA . GLY A 1 89 ? 7.090 1.588 18.899 1.00 95.62 89 GLY A CA 1
ATOM 711 C C . GLY A 1 89 ? 5.670 1.041 18.676 1.00 95.62 89 GLY A C 1
ATOM 712 O O . GLY A 1 89 ? 4.918 1.617 17.881 1.00 95.62 89 GLY A O 1
ATOM 713 N N . PRO A 1 90 ? 5.324 -0.094 19.312 1.00 97.38 90 PRO A N 1
ATOM 714 C CA . PRO A 1 90 ? 4.011 -0.722 19.180 1.00 97.38 90 PRO A CA 1
ATOM 715 C C . PRO A 1 90 ? 2.901 0.116 19.824 1.00 97.38 90 PRO A C 1
ATOM 717 O O . PRO A 1 90 ? 3.104 0.748 20.861 1.00 97.38 90 PRO A O 1
ATOM 720 N N . ASP A 1 91 ? 1.710 0.080 19.230 1.00 97.31 91 ASP A N 1
ATOM 721 C CA . ASP A 1 91 ? 0.496 0.617 19.842 1.00 97.31 91 ASP A CA 1
ATOM 722 C C . ASP A 1 91 ? -0.152 -0.450 20.740 1.00 97.31 91 ASP A C 1
ATOM 724 O O . ASP A 1 91 ? -0.997 -1.242 20.320 1.00 97.31 91 ASP A O 1
ATOM 728 N N . GLU A 1 92 ? 0.272 -0.482 22.004 1.00 97.12 92 GLU A N 1
ATOM 729 C CA . GLU A 1 92 ? -0.214 -1.440 23.009 1.00 97.12 92 GLU A CA 1
ATOM 730 C C . GLU A 1 92 ? -1.717 -1.304 23.307 1.00 97.12 92 GLU A C 1
ATOM 732 O O . GLU A 1 92 ? -2.342 -2.222 23.847 1.00 97.12 92 GLU A O 1
ATOM 737 N N . LEU A 1 93 ? -2.327 -0.149 23.022 1.00 95.31 93 LEU A N 1
ATOM 738 C CA . LEU A 1 93 ? -3.768 0.015 23.180 1.00 95.31 93 LEU A CA 1
ATOM 739 C C . LEU A 1 93 ? -4.492 -0.686 22.033 1.00 95.31 93 LEU A C 1
ATOM 741 O O . LEU A 1 93 ? -5.335 -1.545 22.293 1.00 95.31 93 LEU A O 1
ATOM 745 N N . LEU A 1 94 ? -4.117 -0.388 20.789 1.00 95.56 94 LEU A N 1
ATOM 746 C CA . LEU A 1 94 ? -4.708 -1.028 19.617 1.00 95.56 94 LEU A CA 1
ATOM 747 C C . LEU A 1 94 ? -4.509 -2.549 19.641 1.00 95.56 94 LEU A C 1
ATOM 749 O O . LEU A 1 94 ? -5.459 -3.285 19.396 1.00 95.56 94 LEU A O 1
ATOM 753 N N . LEU A 1 95 ? -3.317 -3.036 20.000 1.00 94.94 95 LEU A N 1
ATOM 754 C CA . LEU A 1 95 ? -3.048 -4.477 20.103 1.00 94.94 95 LEU A CA 1
ATOM 755 C C . LEU A 1 95 ? -3.968 -5.174 21.115 1.00 94.94 95 LEU A C 1
ATOM 757 O O . LEU A 1 95 ? -4.441 -6.281 20.857 1.00 94.94 95 LEU A O 1
ATOM 761 N N . ARG A 1 96 ? -4.284 -4.521 22.242 1.00 94.69 96 ARG A N 1
ATOM 762 C CA . ARG A 1 96 ? -5.269 -5.039 23.203 1.00 94.69 96 ARG A CA 1
ATOM 763 C C . ARG A 1 96 ? -6.686 -5.029 22.636 1.00 94.69 96 ARG A C 1
ATOM 765 O O . ARG A 1 96 ? -7.433 -5.962 22.910 1.00 94.69 96 ARG A O 1
ATOM 772 N N . HIS A 1 97 ? -7.067 -4.017 21.860 1.00 93.81 97 HIS A N 1
ATOM 773 C CA . HIS A 1 97 ? -8.386 -3.982 21.223 1.00 93.81 97 HIS A CA 1
ATOM 774 C C . HIS A 1 97 ? -8.540 -5.046 20.137 1.00 93.81 97 HIS A C 1
ATOM 776 O O . HIS A 1 97 ? -9.579 -5.698 20.092 1.00 93.81 97 HIS A O 1
ATOM 782 N N . LEU A 1 98 ? -7.493 -5.276 19.340 1.00 91.56 98 LEU A N 1
ATOM 783 C CA . LEU A 1 98 ? -7.425 -6.366 18.363 1.00 91.56 98 LEU A CA 1
ATOM 784 C C . LEU A 1 98 ? -7.538 -7.732 19.046 1.00 91.56 98 LEU A C 1
ATOM 786 O O . LEU A 1 98 ? -8.297 -8.579 18.603 1.00 91.56 98 LEU A O 1
ATOM 790 N N . HIS A 1 99 ? -6.825 -7.941 20.157 1.00 89.88 99 HIS A N 1
ATOM 791 C CA . HIS A 1 99 ? -6.882 -9.209 20.889 1.00 89.88 99 HIS A CA 1
ATOM 792 C C . HIS A 1 99 ? -8.266 -9.514 21.483 1.00 89.88 99 HIS A C 1
ATOM 794 O O . HIS A 1 99 ? -8.622 -10.677 21.631 1.00 89.88 99 HIS A O 1
ATOM 800 N N . ASN A 1 100 ? -9.023 -8.477 21.850 1.00 90.81 100 ASN A N 1
ATOM 801 C CA . ASN A 1 100 ? -10.327 -8.614 22.498 1.00 90.81 100 ASN A CA 1
ATOM 802 C C . ASN A 1 100 ? -11.512 -8.414 21.534 1.00 90.81 100 ASN A C 1
ATOM 804 O O . ASN A 1 100 ? -12.635 -8.309 22.017 1.00 90.81 100 ASN A O 1
ATOM 808 N N . ASP A 1 101 ? -11.284 -8.290 20.219 1.00 89.19 101 ASP A N 1
ATOM 809 C CA . ASP A 1 101 ? -12.311 -7.969 19.210 1.00 89.19 101 ASP A CA 1
ATOM 810 C C . ASP A 1 101 ? -13.157 -6.723 19.572 1.00 89.19 101 ASP A C 1
ATOM 812 O O . ASP A 1 101 ? -14.388 -6.716 19.511 1.00 89.19 101 ASP A O 1
ATOM 816 N N . THR A 1 102 ? -12.490 -5.648 20.008 1.00 91.25 102 THR A N 1
ATOM 817 C CA . THR A 1 102 ? -13.125 -4.388 20.462 1.00 91.25 102 THR A CA 1
ATOM 818 C C . THR A 1 102 ? -12.569 -3.154 19.749 1.00 91.25 102 THR A C 1
ATOM 820 O O . THR A 1 102 ? -12.577 -2.055 20.309 1.00 91.25 102 THR A O 1
ATOM 823 N N . VAL A 1 103 ? -12.034 -3.320 18.537 1.00 92.19 103 VAL A N 1
ATOM 824 C CA . VAL A 1 103 ? -11.533 -2.196 17.737 1.00 92.19 103 VAL A CA 1
ATOM 825 C C . VAL A 1 103 ? -12.692 -1.256 17.407 1.00 92.19 103 VAL A C 1
ATOM 827 O O . VAL A 1 103 ? -13.735 -1.671 16.911 1.00 92.19 103 VAL A O 1
ATOM 830 N N . SER A 1 104 ? -12.509 0.024 17.720 1.00 91.06 104 SER A N 1
ATOM 831 C CA . SER A 1 104 ? -13.463 1.089 17.403 1.00 91.06 104 SER A CA 1
ATOM 832 C C . SER A 1 104 ? -13.119 1.720 16.057 1.00 91.06 104 SER A C 1
ATOM 834 O O . SER A 1 104 ? -11.939 1.877 15.742 1.00 91.06 104 SER A O 1
ATOM 836 N N . ASP A 1 105 ? -14.125 2.203 15.324 1.00 90.31 105 ASP A N 1
ATOM 837 C CA . ASP A 1 105 ? -13.930 2.954 14.074 1.00 90.31 105 ASP A CA 1
ATOM 838 C C . ASP A 1 105 ? -13.025 4.182 14.250 1.00 90.31 105 ASP A C 1
ATOM 840 O O . ASP A 1 105 ? -12.312 4.571 13.334 1.00 90.31 105 ASP A O 1
ATOM 844 N N . THR A 1 106 ? -12.965 4.763 15.450 1.00 92.88 106 THR A N 1
ATOM 845 C CA . THR A 1 106 ? -12.061 5.886 15.758 1.00 92.88 106 THR A CA 1
ATOM 846 C C . THR A 1 106 ? -10.575 5.514 15.728 1.00 92.88 106 THR A C 1
ATOM 848 O O . THR A 1 106 ? -9.729 6.404 15.733 1.00 92.88 106 THR A O 1
ATOM 851 N N . MET A 1 107 ? -10.245 4.220 15.769 1.00 94.31 107 MET A N 1
ATOM 852 C CA . MET A 1 107 ? -8.876 3.697 15.665 1.00 94.31 107 MET A CA 1
ATOM 853 C C . MET A 1 107 ? -8.520 3.282 14.232 1.00 94.31 107 MET A C 1
ATOM 855 O O . MET A 1 107 ? -7.381 2.893 13.974 1.00 94.31 107 MET A O 1
ATOM 859 N N . ILE A 1 108 ? -9.493 3.338 13.319 1.00 95.81 108 ILE A N 1
ATOM 860 C CA . ILE A 1 108 ? -9.371 2.886 11.941 1.00 95.81 108 ILE A CA 1
ATOM 861 C C . ILE A 1 108 ? -9.304 4.111 11.035 1.00 95.81 108 ILE A C 1
ATOM 863 O O . ILE A 1 108 ? -10.209 4.940 10.993 1.00 95.81 108 ILE A O 1
ATOM 867 N N . GLU A 1 109 ? -8.235 4.198 10.259 1.00 96.38 109 GLU A N 1
ATOM 868 C CA . GLU A 1 109 ? -8.144 5.132 9.152 1.00 96.38 109 GLU A CA 1
ATOM 869 C C . GLU A 1 109 ? -8.903 4.557 7.952 1.00 96.38 109 GLU A C 1
ATOM 871 O O . GLU A 1 109 ? -8.686 3.409 7.551 1.00 96.38 109 GLU A O 1
ATOM 876 N N . THR A 1 110 ? -9.820 5.355 7.403 1.00 95.69 110 THR A N 1
ATOM 8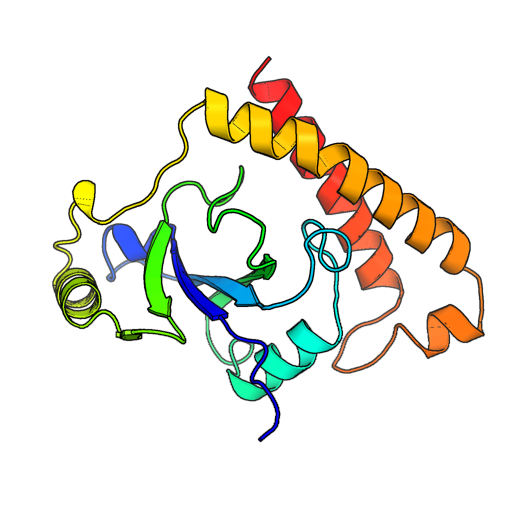77 C CA . THR A 1 110 ? -10.602 5.024 6.209 1.00 95.69 110 THR A CA 1
ATOM 878 C C . THR A 1 110 ? -10.632 6.241 5.290 1.00 95.69 110 THR A C 1
ATOM 880 O O . THR A 1 110 ? -11.032 7.309 5.757 1.00 95.69 110 THR A O 1
ATOM 883 N N . PRO A 1 111 ? -10.254 6.114 4.005 1.00 97.00 111 PRO A N 1
ATOM 884 C CA . PRO A 1 111 ? -10.306 7.232 3.084 1.00 97.00 111 PRO A CA 1
ATOM 885 C C . PRO A 1 111 ? -11.747 7.624 2.796 1.00 97.00 111 PRO A C 1
ATOM 887 O O . PRO A 1 111 ? -12.622 6.781 2.567 1.00 97.00 111 PRO A O 1
ATOM 890 N N . THR A 1 112 ? -11.974 8.924 2.705 1.00 97.00 112 THR A N 1
ATOM 891 C CA . THR A 1 112 ? -13.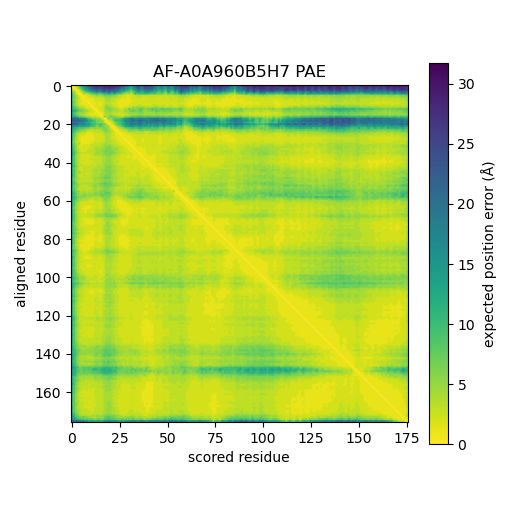137 9.465 2.012 1.00 97.00 112 THR A CA 1
ATOM 892 C C . THR A 1 112 ? -13.036 9.189 0.508 1.00 97.00 112 THR A C 1
ATOM 894 O O . THR A 1 112 ? -11.961 8.951 -0.046 1.00 97.00 112 THR A O 1
ATOM 897 N N . THR A 1 113 ? -14.167 9.269 -0.196 1.00 96.88 113 THR A N 1
ATOM 898 C CA . THR A 1 113 ? -14.191 9.156 -1.664 1.00 96.88 113 THR A CA 1
ATOM 899 C C . THR A 1 113 ? -13.277 10.179 -2.343 1.00 96.88 113 THR A C 1
ATOM 901 O O . THR A 1 113 ? -12.634 9.853 -3.337 1.00 96.88 113 THR A O 1
ATOM 904 N N . ALA A 1 114 ? -13.197 11.400 -1.804 1.00 97.31 114 ALA A N 1
ATOM 905 C CA . ALA A 1 114 ? -12.367 12.467 -2.358 1.00 97.31 114 ALA A CA 1
ATOM 906 C C . ALA A 1 114 ? -10.867 12.170 -2.200 1.00 97.31 114 ALA A C 1
ATOM 908 O O . ALA A 1 114 ? -10.126 12.284 -3.172 1.00 97.31 114 ALA A O 1
ATOM 909 N N . GLU A 1 115 ? -10.436 11.711 -1.021 1.00 97.88 115 GLU A N 1
ATOM 910 C CA . GLU A 1 115 ? -9.041 11.309 -0.783 1.00 97.88 115 GLU A CA 1
ATOM 911 C C . GLU A 1 115 ? -8.645 10.115 -1.656 1.00 97.88 115 GLU A C 1
ATOM 913 O O . GLU A 1 115 ? -7.544 10.076 -2.204 1.00 97.88 115 GLU A O 1
ATOM 918 N N . LEU A 1 116 ? -9.552 9.147 -1.837 1.00 97.75 116 LEU A N 1
ATOM 919 C CA . LEU A 1 116 ? -9.296 8.010 -2.716 1.00 97.75 116 LEU A CA 1
ATOM 920 C C . LEU A 1 116 ? -9.155 8.443 -4.183 1.00 97.75 116 LEU A C 1
ATOM 922 O O . LEU A 1 116 ? -8.283 7.937 -4.891 1.00 97.75 116 LEU A O 1
ATOM 926 N N . LEU A 1 117 ? -9.990 9.382 -4.636 1.00 98.00 117 LEU A N 1
ATOM 927 C CA . LEU A 1 117 ? -9.907 9.952 -5.979 1.00 98.00 117 LEU A CA 1
ATOM 928 C C . LEU A 1 117 ? -8.578 10.688 -6.196 1.00 98.00 117 LEU A C 1
ATOM 930 O O . LEU A 1 117 ? -7.936 10.486 -7.228 1.00 98.00 117 LEU A O 1
ATOM 934 N N . GLU A 1 118 ? -8.153 11.502 -5.229 1.00 97.25 118 GLU A N 1
ATOM 935 C CA . GLU A 1 118 ? -6.864 12.202 -5.252 1.00 97.25 118 GLU A CA 1
ATOM 936 C C . GLU A 1 118 ? -5.699 11.204 -5.323 1.00 97.25 118 GLU A C 1
ATOM 938 O O . GLU A 1 118 ? -4.891 11.262 -6.251 1.00 97.25 118 GLU A O 1
ATOM 943 N N . TYR A 1 119 ? -5.684 10.205 -4.433 1.00 96.75 119 TYR A N 1
ATOM 944 C CA . TYR A 1 119 ? -4.679 9.138 -4.420 1.00 96.75 119 TYR A CA 1
ATOM 945 C C . TYR A 1 119 ? -4.553 8.426 -5.776 1.00 96.75 119 TYR A C 1
ATOM 947 O O . TYR A 1 119 ? -3.445 8.220 -6.280 1.00 96.75 119 TYR A O 1
ATOM 955 N N . LEU A 1 120 ? -5.681 8.042 -6.382 1.00 97.88 120 LEU A N 1
ATOM 956 C CA . LEU A 1 120 ? -5.690 7.331 -7.662 1.00 97.88 120 LEU A CA 1
ATOM 957 C C . LEU A 1 120 ? -5.248 8.230 -8.820 1.00 97.88 120 LEU A C 1
ATOM 959 O O . LEU A 1 120 ? -4.496 7.775 -9.685 1.00 97.88 120 LEU A O 1
ATOM 963 N N . THR A 1 121 ? -5.682 9.491 -8.824 1.00 97.38 121 THR A N 1
ATOM 964 C CA . THR A 1 121 ? -5.334 10.473 -9.862 1.00 97.38 121 THR A CA 1
ATOM 965 C C . THR A 1 121 ? -3.836 10.775 -9.859 1.00 97.38 121 THR A C 1
ATOM 967 O O . THR A 1 121 ? -3.216 10.796 -10.923 1.00 97.38 121 THR A O 1
ATOM 970 N N . ASP A 1 122 ? -3.233 10.909 -8.678 1.00 95.50 122 ASP A N 1
ATOM 971 C CA . ASP A 1 122 ? -1.804 11.192 -8.522 1.00 95.50 122 ASP A CA 1
ATOM 972 C C . ASP A 1 122 ? -0.920 9.954 -8.708 1.00 95.50 122 ASP A C 1
ATOM 974 O O . ASP A 1 122 ? 0.201 10.032 -9.227 1.00 95.50 122 ASP A O 1
ATOM 978 N N . GLY A 1 123 ? -1.398 8.792 -8.265 1.00 96.44 123 GLY A N 1
ATOM 979 C CA . GLY A 1 123 ? -0.631 7.553 -8.292 1.00 96.44 123 GLY A CA 1
ATOM 980 C C . GLY A 1 123 ? -0.629 6.860 -9.657 1.00 96.44 123 GLY A C 1
ATOM 981 O O . GLY A 1 123 ? 0.384 6.266 -10.038 1.00 96.44 123 GLY A O 1
ATOM 982 N N . LEU A 1 124 ? -1.716 6.958 -10.432 1.00 97.81 124 LEU A N 1
ATOM 983 C CA . LEU A 1 124 ? -1.829 6.276 -11.724 1.00 97.81 124 LEU A CA 1
ATOM 984 C C . LEU A 1 124 ? -0.736 6.696 -12.732 1.00 97.81 124 LEU A C 1
ATOM 986 O O . LEU A 1 124 ? -0.144 5.803 -13.345 1.00 97.81 124 LEU A O 1
ATOM 990 N N . PRO A 1 125 ? -0.388 7.989 -12.900 1.00 97.75 125 PRO A N 1
ATOM 991 C CA . PRO A 1 125 ? 0.730 8.392 -13.755 1.00 97.75 125 PRO A CA 1
ATOM 992 C C . PRO A 1 125 ? 2.078 7.788 -13.333 1.00 97.75 125 PRO A C 1
ATOM 994 O O . PRO A 1 125 ? 2.891 7.446 -14.193 1.00 97.75 125 PRO A O 1
ATOM 997 N N . ARG A 1 126 ? 2.323 7.608 -12.025 1.00 96.75 126 ARG A N 1
ATOM 998 C CA . ARG A 1 126 ? 3.554 6.973 -11.515 1.00 96.75 126 ARG A CA 1
ATOM 999 C C . ARG A 1 126 ? 3.586 5.484 -11.852 1.00 96.75 126 ARG A C 1
ATOM 1001 O O . ARG A 1 126 ? 4.596 4.996 -12.349 1.00 96.75 126 ARG A O 1
ATOM 1008 N N . ALA A 1 127 ? 2.468 4.781 -11.660 1.00 97.75 127 ALA A N 1
ATOM 1009 C CA . ALA A 1 127 ? 2.340 3.375 -12.046 1.00 97.75 127 ALA A CA 1
ATOM 1010 C C . ALA A 1 127 ? 2.514 3.177 -13.564 1.00 97.75 127 ALA A C 1
ATOM 1012 O O . ALA A 1 127 ? 3.179 2.237 -13.993 1.00 97.75 127 ALA A O 1
ATOM 1013 N N . GLN A 1 128 ? 1.969 4.085 -14.382 1.00 98.56 128 GLN A N 1
ATOM 1014 C CA . GLN A 1 128 ? 2.137 4.060 -15.839 1.00 98.56 128 GLN A CA 1
ATOM 1015 C C . GLN A 1 128 ? 3.591 4.274 -16.257 1.00 98.56 128 GLN A C 1
ATOM 1017 O O . GLN A 1 128 ? 4.090 3.525 -17.090 1.00 98.56 128 GLN A O 1
ATOM 1022 N N . ARG A 1 129 ? 4.277 5.258 -15.662 1.00 98.12 129 ARG A N 1
ATOM 1023 C CA . ARG A 1 129 ? 5.704 5.492 -15.915 1.00 98.12 129 ARG A CA 1
ATOM 1024 C C . ARG A 1 129 ? 6.535 4.260 -15.566 1.00 98.12 129 ARG A C 1
ATOM 1026 O O . ARG A 1 129 ? 7.328 3.824 -16.390 1.00 98.12 129 ARG A O 1
ATOM 1033 N N . HIS A 1 130 ? 6.284 3.662 -14.403 1.00 97.62 130 HIS A N 1
ATOM 1034 C CA . HIS A 1 130 ? 6.981 2.452 -13.980 1.00 97.62 130 HIS A CA 1
ATOM 1035 C C . HIS A 1 130 ? 6.750 1.272 -14.934 1.00 97.62 130 HIS A C 1
ATOM 1037 O O . HIS A 1 130 ? 7.689 0.559 -15.277 1.00 97.62 130 HIS A O 1
ATOM 1043 N N . LEU A 1 131 ? 5.515 1.074 -15.410 1.00 98.31 131 LEU A N 1
ATOM 1044 C CA . LEU A 1 131 ? 5.233 0.054 -16.421 1.00 98.31 131 LEU A CA 1
ATOM 1045 C C . LEU A 1 131 ? 6.016 0.308 -17.716 1.00 98.31 131 LEU A C 1
ATOM 1047 O O . LEU A 1 131 ? 6.582 -0.637 -18.259 1.00 98.31 131 LEU A O 1
ATOM 1051 N N . SER A 1 132 ? 6.082 1.555 -18.190 1.00 98.25 132 SER A N 1
ATOM 1052 C CA . SER A 1 132 ? 6.888 1.905 -19.366 1.00 98.25 132 SER A CA 1
ATOM 1053 C C . SER A 1 132 ? 8.371 1.590 -19.154 1.00 98.25 132 SER A C 1
ATOM 1055 O O . SER A 1 132 ? 8.967 0.929 -19.994 1.00 98.25 132 SER A O 1
ATOM 1057 N N . GLU A 1 133 ? 8.945 1.958 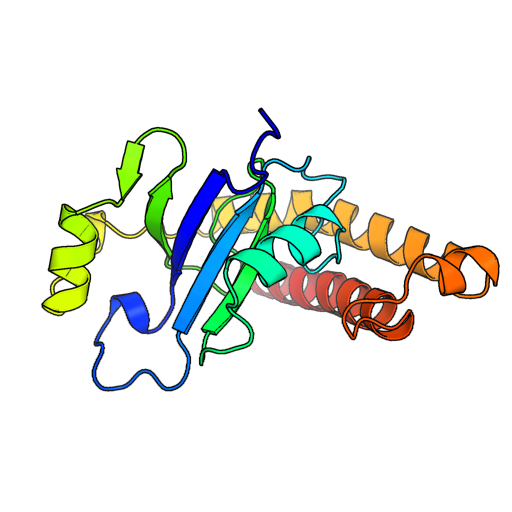-18.006 1.00 96.81 133 GLU A N 1
ATOM 1058 C CA . GLU A 1 133 ? 10.345 1.655 -17.667 1.00 96.81 133 GLU A CA 1
ATOM 1059 C C . GLU A 1 133 ? 10.628 0.145 -17.650 1.00 96.81 133 GLU A C 1
ATOM 1061 O O . GLU A 1 133 ? 11.653 -0.310 -18.162 1.00 96.81 133 GLU A O 1
ATOM 1066 N N . VAL A 1 134 ? 9.708 -0.651 -17.090 1.00 97.19 134 VAL A N 1
ATOM 1067 C CA . VAL A 1 134 ? 9.825 -2.114 -17.099 1.00 97.19 134 VAL A CA 1
ATOM 1068 C C . VAL A 1 134 ? 9.762 -2.647 -18.526 1.00 97.19 134 VAL A C 1
ATOM 1070 O O . VAL A 1 134 ? 10.575 -3.494 -18.873 1.00 97.19 134 VAL A O 1
ATOM 1073 N N . LEU A 1 135 ? 8.835 -2.165 -19.359 1.00 97.75 135 LEU A N 1
ATOM 1074 C CA . LEU A 1 135 ? 8.705 -2.594 -20.756 1.00 97.75 135 LEU A CA 1
ATOM 1075 C C . LEU A 1 135 ? 9.948 -2.254 -21.586 1.00 97.75 135 LEU A C 1
ATOM 1077 O O . LEU A 1 135 ? 10.415 -3.108 -22.342 1.00 97.75 135 LEU A O 1
ATOM 1081 N N . ASP A 1 136 ? 10.498 -1.054 -21.406 1.00 97.44 136 ASP A N 1
ATOM 1082 C CA . ASP A 1 136 ? 11.698 -0.589 -22.103 1.00 97.44 136 ASP A CA 1
ATOM 1083 C C . ASP A 1 136 ? 12.929 -1.432 -21.724 1.00 97.44 136 ASP A C 1
ATOM 1085 O O . ASP A 1 136 ? 13.745 -1.770 -22.582 1.00 97.44 136 ASP A O 1
ATOM 1089 N N . GLY A 1 137 ? 13.046 -1.823 -20.449 1.00 96.50 137 GLY A N 1
ATOM 1090 C CA . GLY A 1 137 ? 14.146 -2.652 -19.945 1.00 96.50 137 GLY A CA 1
ATOM 1091 C C . GLY A 1 137 ? 13.956 -4.164 -20.109 1.00 96.50 137 GLY A C 1
ATOM 1092 O O . GLY A 1 137 ? 14.929 -4.912 -20.058 1.00 96.50 137 GLY A O 1
ATOM 1093 N N . TYR A 1 138 ? 12.731 -4.653 -20.314 1.00 95.25 138 TYR A N 1
ATOM 1094 C CA . TYR A 1 138 ? 12.392 -6.074 -20.149 1.00 95.25 138 TYR A CA 1
ATOM 1095 C C . TYR A 1 138 ? 13.205 -7.036 -21.027 1.00 95.25 138 TYR A C 1
ATOM 1097 O O . TYR A 1 138 ? 13.478 -8.174 -20.622 1.00 95.25 138 TYR A O 1
ATOM 1105 N N . TRP A 1 139 ? 13.568 -6.596 -22.234 1.00 94.94 139 TRP A N 1
ATOM 1106 C CA . TRP A 1 139 ? 14.338 -7.382 -23.200 1.00 94.94 139 TRP A CA 1
ATOM 1107 C C . TRP A 1 139 ? 15.854 -7.209 -23.065 1.00 94.94 139 TRP A C 1
ATOM 1109 O O . TRP A 1 139 ? 16.602 -7.982 -23.666 1.00 94.94 139 TRP A O 1
ATOM 1119 N N . ASP A 1 140 ? 16.316 -6.252 -22.260 1.00 97.44 140 ASP A N 1
ATOM 1120 C CA . ASP A 1 140 ? 17.736 -6.037 -22.009 1.00 97.44 140 ASP A CA 1
ATOM 1121 C C . ASP A 1 140 ? 18.311 -7.139 -21.102 1.00 97.44 140 ASP A C 1
ATOM 1123 O O . ASP A 1 140 ? 17.783 -7.468 -20.034 1.00 97.44 140 ASP A O 1
ATOM 1127 N N . ALA A 1 141 ? 19.411 -7.755 -21.540 1.00 95.38 141 ALA A N 1
ATOM 1128 C CA . ALA A 1 141 ? 19.990 -8.908 -20.856 1.00 95.38 141 ALA A CA 1
ATOM 1129 C C . ALA A 1 141 ? 20.577 -8.554 -19.479 1.00 95.38 141 ALA A C 1
ATOM 1131 O O . ALA A 1 141 ? 20.519 -9.380 -18.559 1.00 95.38 141 ALA A O 1
ATOM 1132 N N . ASP A 1 142 ? 21.133 -7.352 -19.327 1.00 96.25 142 ASP A N 1
ATOM 1133 C CA . ASP A 1 142 ? 21.720 -6.895 -18.071 1.00 96.25 142 ASP A CA 1
ATOM 1134 C C . ASP A 1 142 ? 20.621 -6.500 -17.082 1.00 96.25 142 ASP A C 1
ATOM 1136 O O . ASP A 1 142 ? 20.668 -6.915 -15.919 1.00 96.25 142 ASP A O 1
ATOM 1140 N N . TRP A 1 143 ? 19.568 -5.836 -17.560 1.00 95.31 143 TRP A N 1
ATOM 1141 C CA . TRP A 1 143 ? 18.362 -5.545 -16.795 1.00 95.31 143 TRP A CA 1
ATOM 1142 C C . TRP A 1 143 ? 17.732 -6.831 -16.259 1.00 95.31 143 TRP A C 1
ATOM 1144 O O . TRP A 1 143 ? 17.548 -6.963 -15.048 1.00 95.31 143 TRP A O 1
ATOM 1154 N N . ARG A 1 144 ? 17.495 -7.837 -17.111 1.00 95.12 144 ARG A N 1
ATOM 1155 C CA . ARG A 1 144 ? 16.935 -9.134 -16.680 1.00 95.12 144 ARG A CA 1
ATOM 1156 C C . ARG A 1 144 ? 17.820 -9.845 -15.658 1.00 95.12 144 ARG A C 1
ATOM 1158 O O . ARG A 1 144 ? 17.314 -10.540 -14.776 1.00 95.12 144 ARG A O 1
ATOM 1165 N N . ARG A 1 145 ? 19.147 -9.704 -15.766 1.00 93.50 145 ARG A N 1
ATOM 1166 C CA . ARG A 1 145 ? 20.091 -10.278 -14.795 1.00 93.50 145 ARG A CA 1
ATOM 1167 C C . ARG A 1 145 ? 20.030 -9.556 -13.449 1.00 93.50 145 ARG A C 1
ATOM 1169 O O . ARG A 1 145 ? 20.178 -10.227 -12.431 1.00 93.50 145 ARG A O 1
ATOM 1176 N N . ALA A 1 146 ? 19.824 -8.242 -13.447 1.00 91.31 146 ALA A N 1
ATOM 1177 C CA . ALA A 1 146 ? 19.696 -7.431 -12.239 1.00 91.31 146 ALA A CA 1
ATOM 1178 C C . ALA A 1 146 ? 18.325 -7.583 -11.550 1.00 91.31 146 ALA A C 1
ATOM 1180 O O . ALA A 1 146 ? 18.243 -7.489 -10.329 1.00 91.31 146 ALA A O 1
ATOM 1181 N N . HIS A 1 147 ? 17.267 -7.881 -12.309 1.00 90.88 147 HIS A N 1
ATOM 1182 C CA . HIS A 1 147 ? 15.879 -7.970 -11.829 1.00 90.88 147 HIS A CA 1
ATOM 1183 C C . HIS A 1 147 ? 15.421 -9.419 -11.582 1.00 90.88 147 HIS A C 1
ATOM 1185 O O . HIS A 1 147 ? 14.285 -9.804 -11.863 1.00 90.88 147 HIS A O 1
ATOM 1191 N N . ARG A 1 148 ? 16.330 -10.245 -11.051 1.00 88.31 148 ARG A N 1
ATOM 1192 C CA . ARG A 1 148 ? 16.046 -11.605 -10.571 1.00 88.31 148 ARG A CA 1
ATOM 1193 C C . ARG A 1 148 ? 16.771 -11.871 -9.253 1.00 88.31 148 ARG A C 1
ATOM 1195 O O . ARG A 1 148 ? 17.906 -11.437 -9.071 1.00 88.31 148 ARG A O 1
ATOM 1202 N N . GLY A 1 149 ? 16.153 -12.629 -8.352 1.00 84.44 149 GLY A N 1
ATOM 1203 C CA . GLY A 1 149 ? 16.718 -12.953 -7.035 1.00 84.44 149 GLY A CA 1
ATOM 1204 C C . GLY A 1 149 ? 15.645 -13.058 -5.956 1.00 84.44 149 GLY A C 1
ATOM 1205 O O . GLY A 1 149 ? 14.545 -12.561 -6.140 1.00 84.44 149 GLY A O 1
ATOM 1206 N N . TYR A 1 150 ? 15.929 -13.735 -4.838 1.00 79.00 150 TYR A N 1
ATOM 1207 C CA . TYR A 1 150 ? 14.951 -13.941 -3.750 1.00 79.00 150 TYR A CA 1
ATOM 1208 C C . TYR A 1 150 ? 13.606 -14.545 -4.214 1.00 79.00 150 TYR A C 1
ATOM 1210 O O . TYR A 1 150 ? 12.551 -14.218 -3.688 1.00 79.00 150 TYR A O 1
ATOM 1218 N N . GLY A 1 151 ? 13.628 -15.411 -5.236 1.00 82.50 151 GLY A N 1
ATOM 1219 C CA . GLY A 1 151 ? 12.412 -15.976 -5.841 1.00 82.50 151 GLY A CA 1
ATOM 1220 C C . GLY A 1 151 ? 11.696 -15.047 -6.832 1.00 82.50 151 GLY A C 1
ATOM 1221 O O . GLY A 1 151 ? 10.744 -15.474 -7.481 1.00 82.50 151 GLY A O 1
ATOM 1222 N N . ILE A 1 152 ? 12.171 -13.812 -7.010 1.00 88.44 152 ILE A N 1
ATOM 1223 C CA . ILE A 1 152 ? 11.686 -12.866 -8.014 1.00 88.44 152 ILE A CA 1
ATOM 1224 C C . ILE A 1 152 ? 12.307 -13.185 -9.377 1.00 88.44 152 ILE A C 1
ATOM 1226 O O . ILE A 1 152 ? 13.513 -13.431 -9.475 1.00 88.44 152 ILE A O 1
ATOM 1230 N N . GLN A 1 153 ? 11.475 -13.157 -10.418 1.00 92.88 153 GLN A N 1
ATOM 1231 C CA . GLN A 1 153 ? 11.876 -13.243 -11.820 1.00 92.88 153 GLN A CA 1
ATOM 1232 C C . GLN A 1 153 ? 11.504 -11.947 -12.559 1.00 92.88 153 GLN A C 1
ATOM 1234 O O . GLN A 1 153 ? 10.586 -11.250 -12.113 1.00 92.88 153 GLN A O 1
ATOM 1239 N N . PRO A 1 154 ? 12.146 -11.634 -13.700 1.00 93.88 154 PRO A N 1
ATOM 1240 C CA . PRO A 1 154 ? 11.818 -10.456 -14.508 1.00 93.88 154 PRO A CA 1
ATOM 1241 C C . PRO A 1 154 ? 10.325 -10.349 -14.857 1.00 93.88 154 PRO A C 1
ATOM 1243 O O . PRO A 1 154 ? 9.750 -9.262 -14.864 1.00 93.88 154 PRO A O 1
ATOM 1246 N N . GLU A 1 155 ? 9.664 -11.484 -15.078 1.00 96.31 155 GLU A N 1
ATOM 1247 C CA . GLU A 1 155 ? 8.234 -11.586 -15.380 1.00 96.31 155 GLU A CA 1
ATOM 1248 C C . GLU A 1 155 ? 7.358 -11.069 -14.228 1.00 96.31 155 GLU A C 1
ATOM 1250 O O . GLU A 1 155 ? 6.285 -10.518 -14.470 1.00 96.31 155 GLU A O 1
ATOM 1255 N N . HIS A 1 156 ? 7.814 -11.183 -12.974 1.00 95.62 156 HIS A N 1
ATOM 1256 C CA . HIS A 1 156 ? 7.087 -10.641 -11.825 1.00 95.62 156 HIS A CA 1
ATOM 1257 C C . HIS A 1 156 ? 7.048 -9.111 -11.852 1.00 95.62 156 HIS A C 1
ATOM 1259 O O . HIS A 1 156 ? 6.022 -8.538 -11.496 1.00 95.62 156 HIS A O 1
ATOM 1265 N N . HIS A 1 157 ? 8.124 -8.445 -12.289 1.00 96.00 157 HIS A N 1
ATOM 1266 C CA . HIS A 1 157 ? 8.130 -6.987 -12.441 1.00 96.00 157 HIS A CA 1
ATOM 1267 C C . HIS A 1 157 ? 7.092 -6.550 -13.477 1.00 96.00 157 HIS A C 1
ATOM 1269 O O . HIS A 1 157 ? 6.274 -5.676 -13.198 1.00 96.00 157 HIS A O 1
ATOM 1275 N N . LEU A 1 158 ? 7.072 -7.219 -14.635 1.00 97.31 158 LEU A N 1
ATOM 1276 C CA . LEU A 1 158 ? 6.117 -6.934 -15.704 1.00 97.31 158 LEU A CA 1
ATOM 1277 C C . LEU A 1 158 ? 4.670 -7.169 -15.255 1.00 97.31 158 LEU A C 1
ATOM 1279 O O . LEU A 1 158 ? 3.830 -6.282 -15.402 1.00 97.31 158 LEU A O 1
ATOM 1283 N N . TRP A 1 159 ? 4.385 -8.338 -14.672 1.00 97.81 159 TRP A N 1
ATOM 1284 C CA . TRP A 1 159 ? 3.043 -8.686 -14.203 1.00 97.81 159 TRP A CA 1
ATOM 1285 C C . TRP A 1 159 ? 2.527 -7.690 -13.165 1.00 97.81 159 TRP A C 1
ATOM 1287 O O . TRP A 1 159 ? 1.410 -7.192 -13.281 1.00 97.81 159 TRP A O 1
ATOM 1297 N N . ARG A 1 160 ? 3.350 -7.352 -12.167 1.00 97.62 160 ARG A N 1
ATOM 1298 C CA . ARG A 1 160 ? 2.946 -6.446 -11.086 1.00 97.62 160 ARG A CA 1
ATOM 1299 C C . ARG A 1 160 ? 2.762 -5.010 -11.565 1.00 97.62 160 ARG A C 1
ATOM 1301 O O . ARG A 1 160 ? 1.805 -4.372 -11.140 1.00 97.62 160 ARG A O 1
ATOM 1308 N N . ALA A 1 161 ? 3.620 -4.516 -12.459 1.00 98.12 161 ALA A N 1
ATOM 1309 C CA . ALA A 1 161 ? 3.469 -3.180 -13.032 1.00 98.12 161 ALA A CA 1
ATOM 1310 C C . ALA A 1 161 ? 2.205 -3.074 -13.907 1.00 98.12 161 ALA A C 1
ATOM 1312 O O . ALA A 1 161 ? 1.469 -2.090 -13.823 1.00 98.12 161 ALA A O 1
ATOM 1313 N N . ALA A 1 162 ? 1.907 -4.109 -14.701 1.00 98.50 162 ALA A N 1
ATOM 1314 C CA . ALA A 1 162 ? 0.684 -4.164 -15.499 1.00 98.50 162 ALA A CA 1
ATOM 1315 C C . ALA A 1 162 ? -0.569 -4.218 -14.610 1.00 98.50 162 ALA A C 1
ATOM 1317 O O . ALA A 1 162 ? -1.517 -3.458 -14.825 1.00 98.50 162 ALA A O 1
ATOM 1318 N N . GLU A 1 163 ? -0.547 -5.063 -13.576 1.00 98.56 163 GLU A N 1
ATOM 1319 C CA . GLU A 1 163 ? -1.633 -5.188 -12.604 1.00 98.56 163 GLU A CA 1
ATOM 1320 C C . GLU A 1 163 ? -1.868 -3.885 -11.836 1.00 98.56 163 GLU A C 1
ATOM 1322 O O . GLU A 1 163 ? -3.015 -3.491 -11.631 1.00 98.56 163 GLU A O 1
ATOM 1327 N N . ALA A 1 164 ? -0.803 -3.165 -11.476 1.00 98.06 164 ALA A N 1
ATOM 1328 C CA . ALA A 1 164 ? -0.913 -1.872 -10.815 1.00 98.06 164 ALA A CA 1
ATOM 1329 C C . ALA A 1 164 ? -1.703 -0.866 -11.656 1.00 98.06 164 ALA A C 1
ATOM 1331 O O . ALA A 1 164 ? -2.677 -0.281 -11.182 1.00 98.06 164 ALA A O 1
ATOM 1332 N N . VAL A 1 165 ? -1.319 -0.705 -12.926 1.00 98.62 165 VAL A N 1
ATOM 1333 C CA . VAL A 1 165 ? -2.001 0.207 -13.851 1.00 98.62 165 VAL A CA 1
ATOM 1334 C C . VAL A 1 165 ? -3.449 -0.221 -14.079 1.00 98.62 165 VAL A C 1
ATOM 1336 O O . VAL A 1 165 ? -4.341 0.628 -14.048 1.00 98.62 165 VAL A O 1
ATOM 1339 N N . ARG A 1 166 ? -3.696 -1.520 -14.300 1.00 98.62 166 ARG A N 1
ATOM 1340 C CA . ARG A 1 166 ? -5.043 -2.068 -14.517 1.00 98.62 166 ARG A CA 1
ATOM 1341 C C . ARG A 1 166 ? -5.947 -1.791 -13.317 1.00 98.62 166 ARG A C 1
ATOM 1343 O O . ARG A 1 166 ? -6.988 -1.159 -13.470 1.00 98.62 166 ARG A O 1
ATOM 1350 N N . SER A 1 167 ? -5.509 -2.200 -12.131 1.00 98.25 167 SER A N 1
ATOM 1351 C CA . SER A 1 167 ? -6.277 -2.108 -10.891 1.00 98.25 167 SER A CA 1
ATOM 1352 C C . SER A 1 167 ? -6.587 -0.654 -10.509 1.00 98.25 167 SER A C 1
ATOM 1354 O O . SER A 1 167 ? -7.723 -0.334 -10.163 1.00 98.25 167 SER A O 1
ATOM 1356 N N . MET A 1 168 ? -5.617 0.261 -10.645 1.00 98.19 168 MET A N 1
ATOM 1357 C CA . MET A 1 168 ? -5.842 1.687 -10.368 1.00 98.19 168 MET A CA 1
ATOM 1358 C C . MET A 1 168 ? -6.783 2.345 -11.387 1.00 98.19 168 MET A C 1
ATOM 1360 O O . MET A 1 168 ? -7.603 3.175 -11.002 1.00 98.19 168 MET A O 1
ATOM 1364 N N . ARG A 1 169 ? -6.710 1.973 -12.676 1.00 98.31 169 ARG A N 1
ATOM 1365 C CA . ARG A 1 169 ? -7.649 2.467 -13.702 1.00 98.31 169 ARG A CA 1
ATOM 1366 C C . ARG A 1 169 ? -9.074 1.995 -13.453 1.00 98.31 169 ARG A C 1
ATOM 1368 O O . ARG A 1 169 ? -9.994 2.796 -13.567 1.00 98.31 169 ARG A O 1
ATOM 1375 N N . GLU A 1 170 ? -9.249 0.720 -13.123 1.00 98.38 170 GLU A N 1
ATOM 1376 C CA . GLU A 1 170 ? -10.560 0.157 -12.788 1.00 98.38 170 GLU A CA 1
ATOM 1377 C C . GLU A 1 170 ? -11.158 0.847 -11.561 1.00 98.38 170 GLU A C 1
ATOM 1379 O O . GLU A 1 170 ? -12.320 1.247 -11.589 1.00 98.38 170 GLU A O 1
ATOM 1384 N N . ALA A 1 171 ? -10.353 1.061 -10.517 1.00 97.56 171 ALA A N 1
ATOM 1385 C CA . ALA A 1 171 ? -10.790 1.784 -9.331 1.00 97.56 171 ALA A CA 1
ATOM 1386 C C . ALA A 1 171 ? -11.195 3.228 -9.649 1.00 97.56 171 ALA A C 1
ATOM 1388 O O . ALA A 1 171 ? -12.254 3.666 -9.215 1.00 97.56 171 ALA A O 1
ATOM 1389 N N . LEU A 1 172 ? -10.391 3.946 -10.439 1.00 97.06 172 LEU A N 1
ATOM 1390 C CA . LEU A 1 172 ? -10.692 5.320 -10.838 1.00 97.06 172 LEU A CA 1
ATOM 1391 C C . LEU A 1 172 ? -11.980 5.397 -11.672 1.00 97.06 172 LEU A C 1
ATOM 1393 O O . LEU A 1 172 ? -12.820 6.257 -11.426 1.00 97.06 172 LEU A O 1
ATOM 1397 N N . GLY A 1 173 ? -12.167 4.465 -12.610 1.00 96.38 173 GLY A N 1
ATOM 1398 C CA . GLY A 1 173 ? -13.379 4.373 -13.428 1.00 96.38 173 GLY A CA 1
ATOM 1399 C C . GLY A 1 173 ? -14.639 3.998 -12.641 1.00 96.38 173 GLY A C 1
ATOM 1400 O O . GLY A 1 173 ? -15.733 4.289 -13.103 1.00 96.38 173 GLY A O 1
ATOM 1401 N N . GLY A 1 174 ? -14.501 3.381 -11.463 1.00 94.19 174 GLY A N 1
ATOM 1402 C CA . GLY A 1 174 ? -15.617 3.098 -10.556 1.00 94.19 174 GLY A CA 1
ATOM 1403 C C . GLY A 1 174 ? -15.985 4.249 -9.611 1.00 94.19 174 GLY A C 1
ATOM 1404 O O . GLY A 1 174 ? -16.969 4.129 -8.884 1.00 94.19 174 GLY A O 1
ATOM 1405 N N . LEU A 1 175 ? -15.190 5.326 -9.576 1.00 89.38 175 LEU A N 1
ATOM 1406 C CA . LEU A 1 175 ? -15.434 6.518 -8.750 1.00 89.38 175 LEU A CA 1
ATOM 1407 C C . LEU A 1 175 ? -15.950 7.724 -9.549 1.00 89.38 175 LEU A C 1
ATOM 1409 O O . LEU A 1 175 ? -16.437 8.673 -8.935 1.00 89.38 175 LEU A O 1
ATOM 1413 N N . ALA A 1 176 ? -15.795 7.697 -10.875 1.00 72.06 176 ALA A N 1
ATOM 1414 C CA . ALA A 1 176 ? -16.284 8.712 -11.809 1.00 72.06 176 ALA A CA 1
ATOM 1415 C C . ALA A 1 176 ? -17.746 8.452 -12.202 1.00 72.06 176 ALA A C 1
ATOM 1417 O O . ALA A 1 176 ? -18.487 9.450 -12.347 1.00 72.06 176 ALA A O 1
#

Nearest PDB structures (foldseek):
  3q0k-assembly1_A  TM=7.105E-01  e=8.021E+00  Homo sapiens
  5x11-assembly2_E  TM=2.900E-01  e=7.428E-01  Bacillus spizizenii str. W23

Radius of gyration: 16.96 Å; Cα contacts (8 Å, |Δi|>4): 260; chains: 1; bounding box: 40×30×46 Å

Solvent-accessible surface area (backbone atoms only — not comparable to full-atom values): 9883 Å² total; per-residue (Å²): 130,84,80,70,49,64,42,36,37,28,39,18,62,60,63,61,56,50,70,93,73,64,80,59,42,39,32,32,41,25,24,73,45,59,47,88,74,38,34,61,65,53,82,45,73,71,53,56,55,49,44,68,72,69,43,44,91,80,48,65,46,52,74,43,73,36,14,64,80,48,72,85,46,50,97,88,46,41,49,31,30,73,46,30,32,72,88,76,44,66,35,70,64,58,52,51,23,50,74,65,55,59,58,52,72,92,62,43,50,63,71,52,75,66,56,49,49,51,51,41,65,66,45,42,62,49,19,47,51,51,33,49,54,45,62,72,37,60,82,37,69,66,51,40,62,69,46,44,56,97,90,45,43,50,65,54,54,50,52,31,24,51,48,32,38,51,54,44,49,54,51,50,66,75,74,111